Protein AF-A0A973FQ36-F1 (afdb_monomer_lite)

Structure (mmCIF, N/CA/C/O backbone):
data_AF-A0A973FQ36-F1
#
_entry.id   AF-A0A973FQ36-F1
#
loop_
_atom_site.group_PDB
_atom_site.id
_atom_site.type_symbol
_atom_site.label_atom_id
_atom_site.label_alt_id
_atom_site.label_comp_id
_atom_site.label_asym_id
_atom_site.label_entity_id
_atom_site.label_seq_id
_atom_site.pdbx_PDB_ins_code
_atom_site.Cartn_x
_atom_site.Cartn_y
_atom_site.Cartn_z
_atom_site.occupancy
_atom_site.B_iso_or_equiv
_atom_site.auth_seq_id
_atom_site.auth_comp_id
_atom_site.auth_asym_id
_atom_site.auth_atom_id
_atom_site.pdbx_PDB_model_num
ATOM 1 N N . MET A 1 1 ? 43.364 -0.990 -48.666 1.00 49.44 1 MET A N 1
ATOM 2 C CA . MET A 1 1 ? 42.726 -0.394 -47.464 1.00 49.44 1 MET A CA 1
ATOM 3 C C . MET A 1 1 ? 41.211 -0.691 -47.427 1.00 49.44 1 MET A C 1
ATOM 5 O O . MET A 1 1 ? 40.408 0.230 -47.384 1.00 49.44 1 MET A O 1
ATOM 9 N N . GLN A 1 2 ? 40.786 -1.965 -47.469 1.00 61.44 2 GLN A N 1
ATOM 10 C CA . GLN A 1 2 ? 39.356 -2.354 -47.576 1.00 61.44 2 GLN A CA 1
ATOM 11 C C . GLN A 1 2 ? 38.759 -2.988 -46.302 1.00 61.44 2 GLN A C 1
ATOM 13 O O . GLN A 1 2 ? 37.547 -3.163 -46.225 1.00 61.44 2 GLN A O 1
ATOM 18 N N . VAL A 1 3 ? 39.575 -3.281 -45.283 1.00 60.66 3 VAL A N 1
ATOM 19 C CA . VAL A 1 3 ? 39.153 -4.042 -44.084 1.00 60.66 3 VAL A CA 1
ATOM 20 C C . VAL A 1 3 ? 38.551 -3.154 -42.979 1.00 60.66 3 VAL A C 1
ATOM 22 O O . VAL A 1 3 ? 37.820 -3.631 -42.119 1.00 60.66 3 VAL A O 1
ATOM 25 N N . LEU A 1 4 ? 38.775 -1.836 -43.033 1.00 62.28 4 LEU A N 1
ATOM 26 C CA . LEU A 1 4 ? 38.289 -0.889 -42.015 1.00 62.28 4 LEU A CA 1
ATOM 27 C C . LEU A 1 4 ? 36.764 -0.673 -42.064 1.00 62.28 4 LEU A C 1
ATOM 29 O O . LEU A 1 4 ? 36.132 -0.432 -41.040 1.00 62.28 4 LEU A O 1
ATOM 33 N N . ARG A 1 5 ? 36.151 -0.795 -43.248 1.00 70.19 5 ARG A N 1
ATOM 34 C CA . ARG A 1 5 ? 34.705 -0.595 -43.457 1.00 70.19 5 ARG A CA 1
ATOM 35 C C . ARG A 1 5 ? 33.816 -1.698 -42.849 1.00 70.19 5 ARG A C 1
ATOM 37 O O . ARG A 1 5 ? 32.831 -1.340 -42.206 1.00 70.19 5 ARG A O 1
ATOM 44 N N . PRO A 1 6 ? 34.098 -3.006 -43.019 1.00 75.06 6 PRO A N 1
ATOM 45 C CA . PRO A 1 6 ? 33.292 -4.057 -42.391 1.00 75.06 6 PRO A CA 1
ATOM 46 C C . PRO A 1 6 ? 33.462 -4.105 -40.867 1.00 75.06 6 PRO A C 1
ATOM 48 O O . PRO A 1 6 ? 32.481 -4.321 -40.160 1.00 75.06 6 PRO A O 1
ATOM 51 N N . LEU A 1 7 ? 34.666 -3.824 -40.354 1.00 79.00 7 LEU A N 1
ATOM 52 C CA . LEU A 1 7 ? 34.935 -3.805 -38.913 1.00 79.00 7 LEU A CA 1
ATOM 53 C C . LEU A 1 7 ? 34.150 -2.696 -38.196 1.00 79.00 7 LEU A C 1
ATOM 55 O O . LEU A 1 7 ? 33.565 -2.937 -37.143 1.00 79.00 7 LEU A O 1
ATOM 59 N N . ALA A 1 8 ? 34.070 -1.510 -38.808 1.00 82.44 8 ALA A N 1
ATOM 60 C CA . ALA A 1 8 ? 33.257 -0.411 -38.296 1.00 82.44 8 ALA A CA 1
ATOM 61 C C . ALA A 1 8 ? 31.761 -0.767 -38.247 1.00 82.44 8 ALA A C 1
ATOM 63 O O . ALA A 1 8 ? 31.090 -0.445 -37.271 1.00 82.44 8 ALA A O 1
ATOM 64 N N . ARG A 1 9 ? 31.241 -1.486 -39.254 1.00 84.44 9 ARG A N 1
ATOM 65 C CA . ARG A 1 9 ? 29.831 -1.915 -39.283 1.00 84.44 9 ARG A CA 1
ATOM 66 C C . ARG A 1 9 ? 29.499 -2.866 -38.137 1.00 84.44 9 ARG A C 1
ATOM 68 O O . ARG A 1 9 ? 2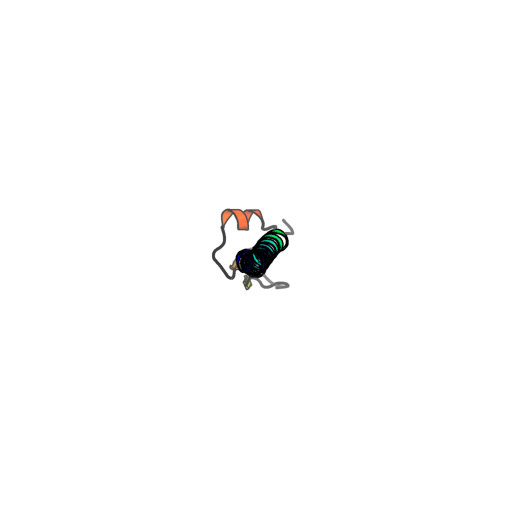8.535 -2.609 -37.421 1.00 84.44 9 ARG A O 1
ATOM 75 N N . ILE A 1 10 ? 30.324 -3.893 -37.922 1.00 90.88 10 ILE A N 1
ATOM 76 C CA . ILE A 1 10 ? 30.152 -4.859 -36.820 1.00 90.88 10 ILE A CA 1
ATOM 77 C C . ILE A 1 10 ? 30.140 -4.136 -35.466 1.00 90.88 10 ILE A C 1
ATOM 79 O O . ILE A 1 10 ? 29.270 -4.378 -34.628 1.00 90.88 10 ILE A O 1
ATOM 83 N N . TRP A 1 11 ? 31.063 -3.192 -35.279 1.00 87.94 11 TRP A N 1
ATOM 84 C CA . TRP A 1 11 ? 31.127 -2.386 -34.063 1.00 87.94 11 TRP A CA 1
ATOM 85 C C . TRP A 1 11 ? 29.883 -1.521 -33.853 1.00 87.94 11 TRP A C 1
ATOM 87 O O . TRP A 1 11 ? 29.332 -1.504 -32.755 1.00 87.94 11 TRP A O 1
ATOM 97 N N . THR A 1 12 ? 29.391 -0.848 -34.897 1.00 92.50 12 THR A N 1
ATOM 98 C CA . THR A 1 12 ? 28.173 -0.027 -34.789 1.00 92.50 12 THR A CA 1
ATOM 99 C C . THR A 1 12 ? 26.927 -0.857 -34.506 1.00 92.50 12 THR A C 1
ATOM 101 O O . THR A 1 12 ? 26.093 -0.431 -33.714 1.00 92.50 12 THR A O 1
ATOM 104 N N . THR A 1 13 ? 26.807 -2.056 -35.088 1.00 94.31 13 THR A N 1
ATOM 105 C CA . THR A 1 13 ? 25.673 -2.948 -34.809 1.00 94.31 13 THR A CA 1
ATOM 106 C C . THR A 1 13 ? 25.694 -3.449 -33.373 1.00 94.31 13 THR A C 1
ATOM 108 O O . THR A 1 13 ? 24.650 -3.482 -32.729 1.00 94.31 13 THR A O 1
ATOM 111 N N . LEU A 1 14 ? 26.879 -3.779 -32.852 1.00 95.06 14 LEU A N 1
ATOM 112 C CA . LEU A 1 14 ? 27.045 -4.218 -31.470 1.00 95.06 14 LEU A CA 1
ATOM 113 C C . LEU A 1 14 ? 26.720 -3.079 -30.499 1.00 95.06 14 LEU A C 1
ATOM 115 O O . LEU A 1 14 ? 25.967 -3.274 -29.550 1.00 95.06 14 LEU A O 1
ATOM 119 N N . LEU A 1 15 ? 27.210 -1.870 -30.780 1.00 95.31 15 LEU A N 1
ATOM 120 C CA . LEU A 1 15 ? 26.925 -0.686 -29.971 1.00 95.31 15 LEU A CA 1
ATOM 121 C C . LEU A 1 15 ? 25.434 -0.316 -29.994 1.00 95.31 15 LEU A C 1
ATOM 123 O O . LEU A 1 15 ? 24.873 -0.001 -28.947 1.00 95.31 15 LEU A O 1
ATO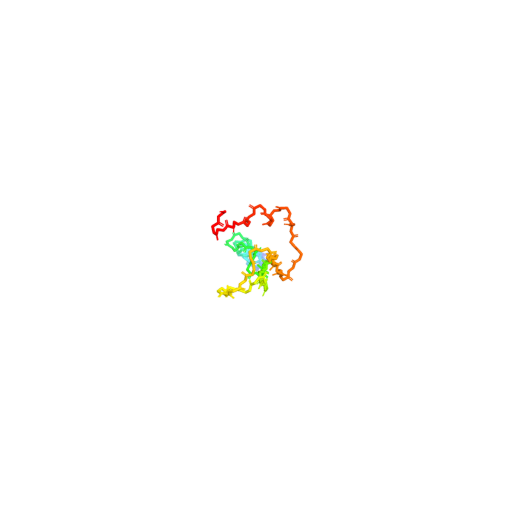M 127 N N . ALA A 1 16 ? 24.778 -0.410 -31.154 1.00 95.44 16 ALA A N 1
ATOM 128 C CA . ALA A 1 16 ? 23.343 -0.168 -31.284 1.00 95.44 16 ALA A CA 1
ATOM 129 C C . ALA A 1 16 ? 22.509 -1.191 -30.497 1.00 95.44 16 ALA A C 1
ATOM 131 O O . ALA A 1 16 ? 21.564 -0.805 -29.813 1.00 95.44 16 ALA A O 1
ATOM 132 N N . LEU A 1 17 ? 22.880 -2.476 -30.538 1.00 96.31 17 LEU A N 1
ATOM 133 C CA . LEU A 1 17 ? 22.231 -3.530 -29.751 1.00 96.31 17 LEU A CA 1
ATOM 134 C C . LEU A 1 17 ? 22.345 -3.259 -28.249 1.00 96.31 17 LEU A C 1
ATOM 136 O O . LEU A 1 17 ? 21.340 -3.288 -27.542 1.00 96.31 17 LEU A O 1
ATOM 140 N N . THR A 1 18 ? 23.546 -2.928 -27.773 1.00 96.81 18 THR A N 1
ATOM 141 C CA . THR A 1 18 ? 23.777 -2.595 -26.362 1.00 96.81 18 THR A CA 1
ATOM 142 C C . THR A 1 18 ? 22.977 -1.363 -25.938 1.00 96.81 18 THR A C 1
ATOM 144 O O . THR A 1 18 ? 22.325 -1.381 -24.896 1.00 96.81 18 THR A O 1
ATOM 147 N N . ALA A 1 19 ? 22.964 -0.310 -26.760 1.00 96.12 19 ALA A N 1
ATOM 148 C CA . ALA A 1 19 ? 22.179 0.893 -26.496 1.00 96.12 19 ALA A CA 1
ATOM 149 C C . ALA A 1 19 ? 20.670 0.600 -26.462 1.00 96.12 19 ALA A C 1
ATOM 151 O O . ALA A 1 19 ? 19.964 1.126 -25.603 1.00 96.12 19 ALA A O 1
ATOM 152 N N . MET A 1 20 ? 20.182 -0.276 -27.344 1.00 96.12 20 MET A N 1
ATOM 153 C CA . MET A 1 20 ? 18.780 -0.689 -27.372 1.00 96.12 20 MET A CA 1
ATOM 154 C C . MET A 1 20 ? 18.390 -1.452 -26.102 1.00 96.12 20 MET A C 1
ATOM 156 O O . MET A 1 20 ? 17.362 -1.145 -25.505 1.00 96.12 20 MET A O 1
ATOM 160 N N . VAL A 1 21 ? 19.223 -2.389 -25.640 1.00 96.44 21 VAL A N 1
ATOM 161 C CA . VAL A 1 21 ? 18.979 -3.133 -24.391 1.00 96.44 21 VAL A CA 1
ATOM 162 C C . VAL A 1 21 ? 18.947 -2.191 -23.185 1.00 96.44 21 VAL A C 1
ATOM 164 O O . VAL A 1 21 ? 18.037 -2.281 -22.361 1.00 96.44 21 VAL A O 1
ATOM 167 N N . LEU A 1 22 ? 19.892 -1.251 -23.100 1.00 95.50 22 LEU A N 1
ATOM 168 C CA . LEU A 1 22 ? 19.919 -0.251 -22.029 1.00 95.50 22 LEU A CA 1
ATOM 169 C C . LEU A 1 22 ? 18.699 0.679 -22.080 1.00 95.50 22 LEU A C 1
ATOM 171 O O . LEU A 1 22 ? 18.101 0.956 -21.043 1.00 95.50 22 LEU A O 1
ATOM 175 N N . GLY A 1 23 ? 18.298 1.118 -23.276 1.00 94.69 23 GLY A N 1
ATOM 176 C CA . GLY A 1 23 ? 17.111 1.948 -23.476 1.00 94.69 23 GLY A CA 1
ATOM 177 C C . GLY A 1 23 ? 15.828 1.237 -23.052 1.00 94.69 23 GLY A C 1
ATOM 178 O O . GLY A 1 23 ? 15.021 1.820 -22.333 1.00 94.69 23 GLY A O 1
ATOM 179 N N . ILE A 1 24 ? 15.674 -0.040 -23.414 1.00 93.31 24 ILE A N 1
ATOM 180 C CA . ILE A 1 24 ? 14.542 -0.865 -22.975 1.00 93.31 24 ILE A CA 1
ATOM 181 C C . ILE A 1 24 ? 14.555 -1.012 -21.451 1.00 93.31 24 ILE A C 1
ATOM 183 O O . ILE A 1 24 ? 13.529 -0.779 -20.823 1.00 93.31 24 ILE A O 1
ATOM 187 N N . GLY A 1 25 ? 15.700 -1.324 -20.836 1.00 90.19 25 GLY A N 1
ATOM 188 C CA . GLY A 1 25 ? 15.808 -1.440 -19.377 1.00 90.19 25 GLY A CA 1
ATOM 189 C C . GLY A 1 25 ? 15.434 -0.147 -18.645 1.00 90.19 25 GLY A C 1
ATOM 190 O O . GLY A 1 25 ? 14.673 -0.178 -17.678 1.00 90.19 25 GLY A O 1
ATOM 191 N N . LEU A 1 26 ? 15.903 1.001 -19.142 1.00 89.00 26 LEU A N 1
ATOM 192 C CA . LEU A 1 26 ? 15.547 2.320 -18.614 1.00 89.00 26 LEU A CA 1
ATOM 193 C C . LEU A 1 26 ? 14.064 2.644 -18.817 1.00 89.00 26 LEU A C 1
ATOM 195 O O . LEU A 1 26 ? 13.435 3.194 -17.916 1.00 89.00 26 LEU A O 1
ATOM 199 N N . MET A 1 27 ? 13.495 2.277 -19.966 1.00 87.50 27 MET A N 1
ATOM 200 C CA . MET A 1 27 ? 12.081 2.488 -20.266 1.00 87.50 27 MET A CA 1
ATOM 201 C C . MET A 1 27 ? 11.185 1.614 -19.388 1.00 87.50 27 MET A C 1
ATOM 203 O O . MET A 1 27 ? 10.224 2.122 -18.824 1.00 87.50 27 MET A O 1
ATOM 207 N N . VAL A 1 28 ? 11.529 0.339 -19.192 1.00 88.06 28 VAL A N 1
ATOM 208 C CA . VAL A 1 28 ? 10.839 -0.561 -18.253 1.00 88.06 28 VAL A CA 1
ATOM 209 C C . VAL A 1 28 ? 10.923 -0.016 -16.831 1.00 88.06 28 VAL A C 1
ATOM 211 O O . VAL A 1 28 ? 9.916 0.025 -16.135 1.00 88.06 28 VAL A O 1
ATOM 214 N N . ARG A 1 29 ? 12.096 0.470 -16.413 1.00 82.19 29 ARG A N 1
ATOM 215 C CA . ARG A 1 29 ? 12.309 1.086 -15.096 1.00 82.19 29 ARG A CA 1
ATOM 216 C C . ARG A 1 29 ? 11.483 2.359 -14.872 1.00 82.19 29 ARG A C 1
ATOM 218 O O . ARG A 1 29 ? 11.213 2.697 -13.718 1.00 82.19 29 ARG A O 1
ATOM 225 N N . TRP A 1 30 ? 11.147 3.066 -15.948 1.00 82.81 30 TRP A N 1
ATOM 226 C CA . TRP A 1 30 ? 10.292 4.253 -15.932 1.00 82.81 30 TRP A CA 1
ATOM 227 C C . TRP A 1 30 ? 8.800 3.911 -15.987 1.00 82.81 30 TRP A C 1
ATOM 229 O O . TRP A 1 30 ? 8.013 4.553 -15.301 1.00 82.81 30 TRP A O 1
ATOM 239 N N . LEU A 1 31 ? 8.409 2.919 -16.794 1.00 81.19 31 LEU A N 1
ATOM 240 C CA . LEU A 1 31 ? 7.008 2.526 -16.976 1.00 81.19 31 LEU A CA 1
ATOM 241 C C . LEU A 1 31 ? 6.478 1.651 -15.838 1.00 81.19 31 LEU A C 1
ATOM 243 O O . LEU A 1 31 ? 5.301 1.746 -15.500 1.00 81.19 31 LEU A O 1
ATOM 247 N N . LEU A 1 32 ? 7.320 0.789 -15.268 1.00 79.50 32 LEU A N 1
ATOM 248 C CA . LEU A 1 32 ? 6.969 -0.005 -14.100 1.00 79.50 32 LEU A CA 1
ATOM 249 C C . LEU A 1 32 ? 7.419 0.757 -12.851 1.00 79.50 32 LEU A C 1
ATOM 251 O O . LEU A 1 32 ? 8.629 0.867 -12.617 1.00 79.50 32 LEU A O 1
ATOM 255 N N . PRO A 1 33 ? 6.495 1.257 -12.011 1.00 71.12 33 PRO A N 1
ATOM 256 C CA . PRO A 1 33 ? 6.868 1.627 -10.659 1.00 71.12 33 PRO A CA 1
ATOM 257 C C . PRO A 1 33 ? 7.415 0.361 -9.990 1.00 71.12 33 PRO A C 1
ATOM 259 O O . PRO A 1 33 ? 6.703 -0.629 -9.829 1.00 71.12 33 PRO A O 1
ATOM 262 N N . ILE A 1 34 ? 8.710 0.352 -9.669 1.00 67.31 34 ILE A N 1
ATOM 263 C CA . ILE A 1 34 ? 9.346 -0.733 -8.911 1.00 67.31 34 ILE A CA 1
ATOM 264 C C . ILE A 1 34 ? 8.755 -0.762 -7.498 1.00 67.31 34 ILE A C 1
ATOM 266 O O . ILE A 1 34 ? 9.263 -0.130 -6.580 1.00 67.31 34 ILE A O 1
ATOM 270 N N . GLY A 1 35 ? 7.641 -1.471 -7.373 1.00 66.31 35 GLY A N 1
ATOM 271 C CA . GLY A 1 35 ? 6.924 -1.780 -6.138 1.00 66.31 35 GLY A CA 1
ATOM 272 C C . GLY A 1 35 ? 6.042 -3.022 -6.292 1.00 66.31 35 GLY A C 1
ATOM 273 O O . GLY A 1 35 ? 5.258 -3.331 -5.408 1.00 66.31 35 GLY A O 1
ATOM 274 N N . LEU A 1 36 ? 6.176 -3.766 -7.401 1.00 65.31 36 LEU A N 1
ATOM 275 C CA . LEU A 1 36 ? 5.374 -4.964 -7.697 1.00 65.31 36 LEU A CA 1
ATOM 276 C C . LEU A 1 36 ? 5.599 -6.125 -6.718 1.00 65.31 36 LEU A C 1
ATOM 278 O O . LEU A 1 36 ? 4.928 -7.149 -6.822 1.00 65.31 36 LEU A O 1
ATOM 282 N N . TRP A 1 37 ? 6.563 -5.989 -5.814 1.00 64.06 37 TRP A N 1
ATOM 283 C CA . TRP A 1 37 ? 6.969 -7.033 -4.880 1.00 64.06 37 TRP A CA 1
ATOM 284 C C . TRP A 1 37 ? 6.946 -6.569 -3.427 1.00 64.06 37 TRP A C 1
ATOM 286 O O . TRP A 1 37 ? 7.262 -7.364 -2.550 1.00 64.06 37 TRP A O 1
ATOM 296 N N . ASP A 1 38 ? 6.584 -5.309 -3.170 1.00 68.81 38 ASP A N 1
ATOM 297 C CA . ASP A 1 38 ? 6.407 -4.826 -1.807 1.00 68.81 38 ASP A CA 1
ATOM 298 C C . ASP A 1 38 ? 4.955 -5.082 -1.410 1.00 68.81 38 ASP A C 1
ATOM 300 O O . ASP A 1 38 ? 4.056 -4.265 -1.627 1.00 68.81 38 ASP A O 1
ATOM 304 N N . THR A 1 39 ? 4.695 -6.284 -0.901 1.00 69.38 39 THR A N 1
ATOM 305 C CA . THR A 1 39 ? 3.474 -6.544 -0.143 1.00 69.38 39 THR A CA 1
ATOM 306 C C . THR A 1 39 ? 3.645 -5.827 1.187 1.00 69.38 39 THR A C 1
ATOM 308 O O . THR A 1 39 ? 4.027 -6.453 2.173 1.00 69.38 39 THR A O 1
ATOM 311 N N . GLY A 1 40 ? 3.463 -4.504 1.180 1.00 77.56 40 GLY A N 1
ATOM 312 C CA . GLY A 1 40 ? 3.640 -3.676 2.366 1.00 77.56 40 GLY A CA 1
ATOM 313 C C . GLY A 1 40 ? 2.829 -4.194 3.556 1.00 77.56 40 GLY A C 1
ATOM 314 O O . GLY A 1 40 ? 1.967 -5.065 3.415 1.00 77.56 40 GLY A O 1
ATOM 315 N N . ALA A 1 41 ? 3.103 -3.643 4.737 1.00 84.44 41 ALA A N 1
ATOM 316 C CA . ALA A 1 41 ? 2.476 -4.072 5.982 1.00 84.44 41 ALA A CA 1
ATOM 317 C C . ALA A 1 41 ? 0.955 -4.269 5.842 1.00 84.44 41 ALA A C 1
ATOM 319 O O . ALA A 1 41 ? 0.214 -3.377 5.422 1.00 84.44 41 ALA A O 1
ATOM 320 N N . SER A 1 42 ? 0.499 -5.465 6.204 1.00 89.25 42 SER A N 1
ATOM 321 C CA . SER A 1 42 ? -0.892 -5.895 6.085 1.00 89.25 42 SER A CA 1
ATOM 322 C C . SER A 1 42 ? -1.469 -6.193 7.464 1.00 89.25 42 SER A C 1
ATOM 324 O O . SER A 1 42 ? -0.735 -6.520 8.396 1.00 89.25 42 SER A O 1
ATOM 326 N N . LEU A 1 43 ? -2.784 -6.051 7.619 1.00 91.88 43 LEU A N 1
ATOM 327 C CA . LEU A 1 43 ? -3.473 -6.419 8.854 1.00 91.88 43 LEU A CA 1
ATOM 328 C C . LEU A 1 43 ? -3.565 -7.949 8.933 1.00 91.88 43 LEU A C 1
ATOM 330 O O . LEU A 1 43 ? -4.154 -8.573 8.052 1.00 91.88 43 LEU A O 1
ATOM 334 N N . SER A 1 44 ? -2.982 -8.549 9.970 1.00 92.62 44 SER A N 1
ATOM 335 C CA . SER A 1 44 ? -2.987 -9.999 10.173 1.00 92.62 44 SER A CA 1
ATOM 336 C C . SER A 1 44 ? -4.178 -10.461 11.004 1.00 92.62 44 SER A C 1
ATOM 338 O O . SER A 1 44 ? -4.753 -11.509 10.709 1.00 92.62 44 SER A O 1
ATOM 340 N N . HIS A 1 45 ? -4.549 -9.707 12.043 1.00 91.69 45 HIS A N 1
ATOM 341 C CA . HIS A 1 45 ? -5.614 -10.109 12.956 1.00 91.69 45 HIS A CA 1
ATOM 342 C C . HIS A 1 45 ? -6.227 -8.922 13.709 1.00 91.69 45 HIS A C 1
ATOM 344 O O . HIS A 1 45 ? -5.560 -7.917 13.961 1.00 91.69 45 HIS A O 1
ATOM 350 N N . THR A 1 46 ? -7.490 -9.072 14.113 1.00 94.75 46 THR A N 1
ATOM 351 C CA . THR A 1 46 ? -8.224 -8.083 14.908 1.00 94.75 46 THR A CA 1
ATOM 352 C C . THR A 1 46 ? -8.932 -8.776 16.062 1.00 94.75 46 THR A C 1
ATOM 354 O O . THR A 1 46 ? -9.553 -9.823 15.876 1.00 94.75 46 THR A O 1
ATOM 357 N N . ILE A 1 47 ? -8.859 -8.187 17.253 1.00 93.06 47 ILE A N 1
ATOM 358 C CA . ILE A 1 47 ? -9.582 -8.644 18.440 1.00 93.06 47 ILE A CA 1
ATOM 359 C C . ILE A 1 47 ? -10.344 -7.446 19.016 1.00 93.06 47 ILE A C 1
ATOM 361 O O . ILE A 1 47 ? -9.699 -6.472 19.394 1.00 93.06 47 ILE A O 1
ATOM 365 N N . PRO A 1 48 ? -11.679 -7.495 19.140 1.00 92.25 48 PRO A N 1
ATOM 366 C CA . PRO A 1 48 ? -12.569 -8.565 18.690 1.00 92.25 48 PRO A CA 1
ATOM 367 C C . PRO A 1 48 ? -12.511 -8.779 17.173 1.00 92.25 48 PRO A C 1
ATOM 369 O O . PRO A 1 48 ? -12.281 -7.836 16.422 1.00 92.25 48 PRO A O 1
ATOM 372 N N . GLY A 1 49 ? -12.723 -10.021 16.737 1.00 92.00 49 GLY A N 1
ATOM 373 C CA . GLY A 1 49 ? -12.824 -10.33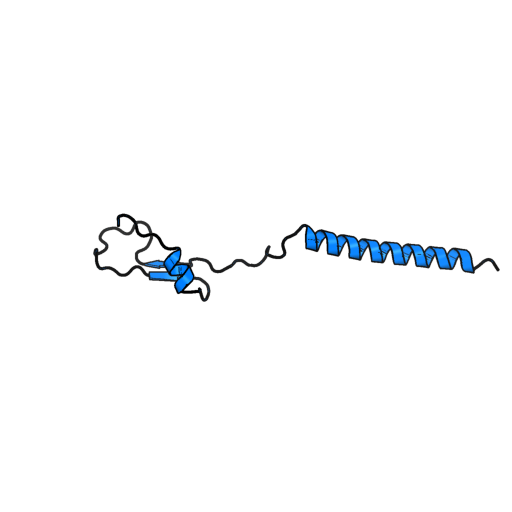2 15.313 1.00 92.00 49 GLY A CA 1
ATOM 374 C C . GLY A 1 49 ? -14.018 -9.630 14.667 1.00 92.00 49 GLY A C 1
ATOM 375 O O . GLY A 1 49 ? -14.970 -9.242 15.350 1.00 92.00 49 GLY A O 1
ATOM 376 N N . ASP A 1 50 ? -13.973 -9.483 13.346 1.00 90.69 50 ASP A N 1
ATOM 377 C CA . ASP A 1 50 ? -15.078 -8.890 12.595 1.00 90.69 50 ASP A CA 1
ATOM 378 C C . ASP A 1 50 ? -16.395 -9.647 12.851 1.00 90.69 50 ASP A C 1
ATOM 380 O O . ASP A 1 50 ? -16.424 -10.878 12.945 1.00 90.69 50 ASP A O 1
ATOM 384 N N . GLY A 1 51 ? -17.484 -8.899 13.028 1.00 89.25 51 GLY A N 1
ATOM 385 C CA . GLY A 1 51 ? -18.803 -9.442 13.358 1.00 89.25 51 GLY A CA 1
ATOM 386 C C . GLY A 1 51 ? -18.954 -10.028 14.770 1.00 89.25 51 GLY A C 1
ATOM 387 O O . GLY A 1 51 ? -19.970 -10.669 15.044 1.00 89.25 51 GLY A O 1
ATOM 388 N N . ALA A 1 52 ? -17.993 -9.832 15.681 1.00 91.06 52 ALA A N 1
ATOM 389 C CA . ALA A 1 52 ? -18.117 -10.318 17.053 1.00 91.06 52 ALA A CA 1
ATOM 390 C C . ALA A 1 52 ? -19.320 -9.687 17.782 1.00 91.06 52 ALA A C 1
ATOM 392 O O . ALA A 1 52 ? -19.432 -8.470 17.924 1.00 91.06 52 ALA A O 1
ATOM 393 N N . THR A 1 53 ? -20.210 -10.533 18.302 1.00 92.38 53 THR A N 1
ATOM 394 C CA . THR A 1 53 ? -21.365 -10.124 19.116 1.00 92.38 53 THR A CA 1
ATOM 395 C C . THR A 1 53 ? -21.116 -10.373 20.600 1.00 92.38 53 THR A C 1
ATOM 397 O O . THR A 1 53 ? -20.354 -11.269 20.957 1.00 92.38 53 THR A O 1
ATOM 400 N N . GLY A 1 54 ? -21.798 -9.637 21.483 1.00 90.31 54 GLY A N 1
ATOM 401 C CA . GLY A 1 54 ? -21.650 -9.823 22.935 1.00 90.31 54 GLY A CA 1
ATOM 402 C C . GLY A 1 54 ? -20.306 -9.336 23.488 1.00 90.31 54 GLY A C 1
ATOM 403 O O . GLY A 1 54 ? -19.926 -9.696 24.600 1.00 90.31 54 GLY A O 1
ATOM 404 N N . VAL A 1 55 ? -19.590 -8.517 22.716 1.00 90.50 55 VAL A N 1
ATOM 405 C CA . VAL A 1 55 ? -18.373 -7.831 23.149 1.00 90.50 55 VAL A CA 1
ATOM 406 C C . VAL A 1 55 ? -18.736 -6.794 24.210 1.00 90.50 55 VAL A C 1
ATOM 408 O O . VAL A 1 55 ? -19.695 -6.036 24.056 1.00 90.50 55 VAL A O 1
ATOM 411 N N . LEU A 1 56 ? -17.969 -6.754 25.299 1.00 90.81 56 LEU A N 1
ATOM 412 C CA . LEU A 1 56 ? -18.161 -5.757 26.347 1.00 90.81 56 LEU A CA 1
ATOM 413 C C . LEU A 1 56 ? -17.804 -4.362 25.797 1.00 90.81 56 LEU A C 1
ATOM 415 O O . LEU A 1 56 ? -16.770 -4.226 25.151 1.00 90.81 56 LEU A O 1
ATOM 419 N N . PRO A 1 57 ? -18.562 -3.295 26.109 1.00 85.88 57 PRO A N 1
ATOM 420 C CA . PRO A 1 57 ? -18.251 -1.943 25.619 1.00 85.88 57 PRO A CA 1
ATOM 421 C C . PRO A 1 57 ? -16.863 -1.421 26.025 1.00 85.88 57 PRO A C 1
ATOM 423 O O . PRO A 1 57 ? -16.305 -0.550 25.374 1.00 85.88 57 PRO A O 1
ATOM 426 N N . GLN A 1 58 ? -16.306 -1.961 27.109 1.00 88.50 58 GLN A N 1
ATOM 427 C CA . GLN A 1 58 ? -14.970 -1.646 27.627 1.00 88.50 58 GLN A CA 1
ATOM 428 C C . GLN A 1 58 ? -13.861 -2.568 27.087 1.00 88.50 58 GLN A C 1
ATOM 430 O O . GLN A 1 58 ? -12.731 -2.524 27.571 1.00 88.50 58 GLN A O 1
ATOM 435 N N . SER A 1 59 ? -14.174 -3.457 26.141 1.00 89.25 59 SER A N 1
ATOM 436 C CA . SER A 1 59 ? -13.178 -4.319 25.511 1.00 89.25 59 SER A CA 1
ATOM 437 C C . SER A 1 59 ? -12.182 -3.490 24.701 1.00 89.25 59 SER A C 1
ATOM 439 O O . SER A 1 59 ? -12.549 -2.565 23.984 1.00 89.25 59 SER A O 1
ATOM 441 N N . VAL A 1 60 ? -10.904 -3.848 24.806 1.00 90.44 60 VAL A N 1
ATOM 442 C CA . VAL A 1 60 ? -9.829 -3.202 24.050 1.00 90.44 60 VAL A CA 1
ATOM 443 C C . VAL A 1 60 ? -9.808 -3.754 22.628 1.00 90.44 60 VAL A C 1
ATOM 445 O O . VAL A 1 60 ? -9.778 -4.971 22.447 1.00 90.44 60 VAL A O 1
ATOM 448 N N . LEU A 1 61 ? -9.784 -2.860 21.636 1.00 90.38 61 LEU A N 1
ATOM 449 C CA . LEU A 1 61 ? -9.540 -3.214 20.241 1.00 90.38 61 LEU A CA 1
ATOM 450 C C . LEU A 1 61 ? -8.035 -3.408 20.012 1.00 90.38 61 LEU A C 1
ATOM 452 O O . LEU A 1 61 ? -7.240 -2.492 20.233 1.00 90.38 61 LEU A O 1
ATOM 456 N N . VAL A 1 62 ? -7.648 -4.596 19.557 1.00 92.81 62 VAL A N 1
ATOM 457 C CA . VAL A 1 62 ? -6.273 -4.966 19.215 1.00 92.81 62 VAL A CA 1
ATOM 458 C C . VAL A 1 62 ? -6.198 -5.230 17.718 1.00 92.81 62 VAL A C 1
ATOM 460 O O . VAL A 1 62 ? -6.964 -6.033 17.193 1.00 92.81 62 VAL A O 1
ATOM 463 N N . LEU A 1 63 ? -5.267 -4.553 17.047 1.00 92.81 63 LEU A N 1
ATOM 464 C CA . LEU A 1 63 ? -4.954 -4.725 15.630 1.00 92.81 63 LEU A CA 1
ATOM 465 C C . LEU A 1 63 ? -3.519 -5.235 15.522 1.00 92.81 63 LEU A C 1
ATOM 467 O O . LEU A 1 63 ? -2.582 -4.562 15.963 1.00 92.81 63 LEU A O 1
ATOM 471 N N . GLU A 1 64 ? -3.354 -6.419 14.951 1.00 93.81 64 GLU A N 1
ATOM 472 C CA . GLU A 1 64 ? -2.055 -7.021 14.683 1.00 93.81 64 GLU A CA 1
ATOM 473 C C . GLU A 1 64 ? -1.723 -6.861 13.203 1.00 93.81 64 GLU A C 1
ATOM 475 O O . GLU A 1 64 ? -2.556 -7.114 12.333 1.00 93.81 64 GLU A O 1
ATOM 480 N N . PHE A 1 65 ? -0.500 -6.422 12.921 1.00 93.88 65 PHE A N 1
ATOM 481 C CA . PHE A 1 65 ? 0.005 -6.226 11.567 1.00 93.88 65 PHE A CA 1
ATOM 482 C C . PHE A 1 65 ? 1.133 -7.214 11.285 1.00 93.88 65 PHE A C 1
ATOM 484 O O . PHE A 1 65 ? 1.848 -7.630 12.199 1.00 93.88 65 PHE A O 1
ATOM 491 N N . SER A 1 66 ? 1.326 -7.547 10.010 1.00 93.19 66 SER A N 1
ATOM 492 C CA . SER A 1 66 ? 2.383 -8.453 9.556 1.00 93.19 66 SER A CA 1
ATOM 493 C C . SER A 1 66 ? 3.790 -7.920 9.831 1.00 93.19 66 SER A C 1
ATOM 495 O O . SER A 1 66 ? 4.734 -8.702 9.903 1.00 93.19 66 SER A O 1
ATOM 497 N N . GLU A 1 67 ? 3.937 -6.602 9.986 1.00 91.19 67 GLU A N 1
ATOM 498 C CA . GLU A 1 67 ? 5.216 -5.921 10.173 1.00 91.19 67 GLU A CA 1
ATOM 499 C C . GLU A 1 67 ? 5.104 -4.728 11.133 1.00 91.19 67 GLU A C 1
ATOM 501 O O . GLU A 1 67 ? 4.016 -4.299 11.528 1.00 91.19 67 GLU A O 1
ATOM 506 N N . ALA A 1 68 ? 6.257 -4.176 11.519 1.00 90.75 68 ALA A N 1
ATOM 507 C CA . ALA A 1 68 ? 6.321 -3.015 12.394 1.00 90.75 68 ALA A CA 1
ATOM 508 C C . ALA A 1 68 ? 5.727 -1.767 11.717 1.00 90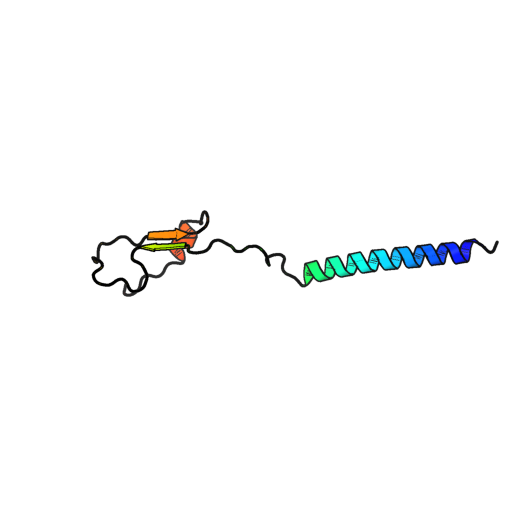.75 68 ALA A C 1
ATOM 510 O O . ALA A 1 68 ? 6.256 -1.257 10.733 1.00 90.75 68 ALA A O 1
ATOM 511 N N . MET A 1 69 ? 4.658 -1.234 12.309 1.00 92.62 69 MET A N 1
ATOM 512 C CA . MET A 1 69 ? 3.962 -0.040 11.831 1.00 92.62 69 MET A CA 1
ATOM 513 C C . MET A 1 69 ? 4.362 1.225 12.596 1.00 92.62 69 MET A C 1
ATOM 515 O O . MET A 1 69 ? 4.644 1.197 13.799 1.00 92.62 69 MET A O 1
ATOM 519 N N . ASN A 1 70 ? 4.292 2.380 11.927 1.00 93.75 70 ASN A N 1
ATOM 520 C CA . ASN A 1 70 ? 4.326 3.669 12.615 1.00 93.75 70 ASN A CA 1
ATOM 521 C C . ASN A 1 70 ? 3.035 3.842 13.426 1.00 93.75 70 ASN A C 1
ATOM 523 O O . ASN A 1 70 ? 1.968 4.091 12.861 1.00 93.75 70 ASN A O 1
ATOM 527 N N . ARG A 1 71 ? 3.138 3.737 14.755 1.00 91.25 71 ARG A N 1
ATOM 528 C CA . ARG A 1 71 ? 1.975 3.792 15.653 1.00 91.25 71 ARG A CA 1
ATOM 529 C C . ARG A 1 71 ? 1.173 5.083 15.517 1.00 91.25 71 ARG A C 1
ATOM 531 O O . ARG A 1 71 ? -0.041 5.002 15.407 1.00 91.25 71 ARG A O 1
ATOM 538 N N . ALA A 1 72 ? 1.832 6.240 15.470 1.00 94.00 72 ALA A N 1
ATOM 539 C CA . ALA A 1 72 ? 1.145 7.530 15.405 1.00 94.00 72 ALA A CA 1
ATOM 540 C C . ALA A 1 72 ? 0.356 7.690 14.097 1.00 94.00 72 ALA A C 1
ATOM 542 O O . ALA A 1 72 ? -0.810 8.073 14.120 1.00 94.00 72 ALA A O 1
ATOM 543 N N . ALA A 1 73 ? 0.970 7.334 12.964 1.00 93.38 73 ALA A N 1
ATOM 544 C CA . ALA A 1 73 ? 0.299 7.376 11.666 1.00 93.38 73 ALA A CA 1
ATOM 545 C C . ALA A 1 73 ? -0.855 6.363 11.583 1.00 93.38 73 ALA A C 1
ATOM 547 O O . ALA A 1 73 ? -1.919 6.682 11.065 1.00 93.38 73 ALA A O 1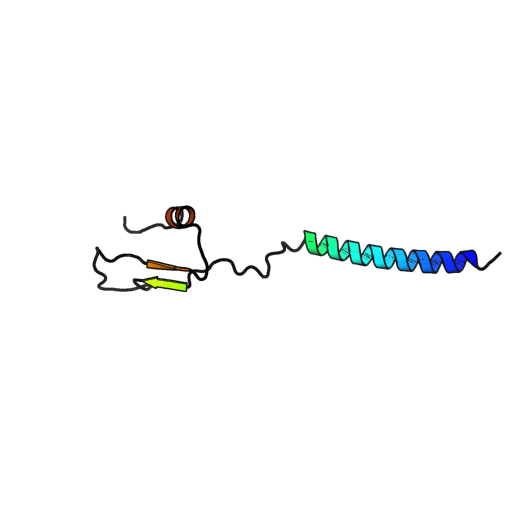
ATOM 548 N N . THR A 1 74 ? -0.661 5.165 12.141 1.00 92.62 74 THR A N 1
ATOM 549 C CA . THR A 1 74 ? -1.686 4.110 12.148 1.00 92.62 74 THR A CA 1
ATOM 550 C C . THR A 1 74 ? -2.885 4.517 12.997 1.00 92.62 74 THR A C 1
ATOM 552 O O . THR A 1 74 ? -4.017 4.404 12.550 1.00 92.62 74 THR A O 1
ATOM 555 N N . GLN A 1 75 ? -2.649 5.049 14.198 1.00 92.06 75 GLN A N 1
ATOM 556 C CA . GLN A 1 75 ? -3.711 5.530 15.084 1.00 92.06 75 GLN A CA 1
ATOM 557 C C . GLN A 1 75 ? -4.510 6.677 14.465 1.00 92.06 75 GLN A C 1
ATOM 559 O O . GLN A 1 75 ? -5.725 6.704 14.610 1.00 92.06 75 GLN A O 1
ATOM 564 N N . ALA A 1 76 ? -3.852 7.589 13.745 1.00 93.12 76 ALA A N 1
ATOM 565 C CA . ALA A 1 76 ? -4.528 8.681 13.046 1.00 93.12 76 ALA A CA 1
ATOM 566 C C . ALA A 1 76 ? -5.405 8.210 11.870 1.00 93.12 76 ALA A C 1
ATOM 568 O O . ALA A 1 76 ? -6.298 8.941 11.453 1.00 93.12 76 ALA A O 1
ATOM 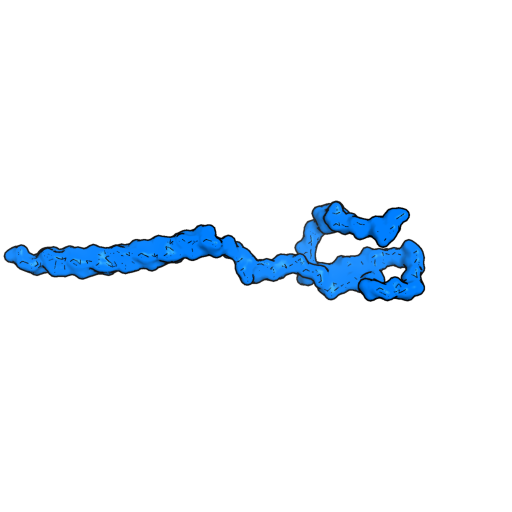569 N N . ALA A 1 77 ? -5.145 7.017 11.330 1.00 92.69 77 ALA A N 1
ATOM 570 C CA . ALA A 1 77 ? -5.891 6.441 10.216 1.00 92.69 77 ALA A CA 1
ATOM 571 C C . ALA A 1 77 ? -7.068 5.547 10.654 1.00 92.69 77 ALA A C 1
ATOM 573 O O . ALA A 1 77 ? -7.847 5.123 9.804 1.00 92.69 77 ALA A O 1
ATOM 574 N N . ILE A 1 78 ? -7.190 5.231 11.948 1.00 91.44 78 ILE A N 1
ATOM 575 C CA . ILE A 1 78 ? -8.265 4.384 12.478 1.00 91.44 78 ILE A CA 1
ATOM 576 C C . ILE A 1 78 ? -9.481 5.248 12.820 1.00 91.44 78 ILE A C 1
ATOM 578 O O . ILE A 1 78 ? -9.377 6.214 13.572 1.00 91.44 78 ILE A O 1
ATOM 582 N N . GLU A 1 79 ? -10.646 4.841 12.322 1.00 91.00 79 GLU A N 1
ATOM 583 C CA . GLU A 1 79 ? -11.947 5.415 12.663 1.00 91.00 79 GLU A CA 1
ATOM 584 C C . GLU A 1 79 ? -12.760 4.403 13.486 1.00 91.00 79 GLU A C 1
ATOM 586 O O . GLU A 1 79 ? -12.789 3.214 13.168 1.00 91.00 79 GLU A O 1
ATOM 591 N N . LEU A 1 80 ? -13.402 4.867 14.562 1.00 86.94 80 LEU A N 1
ATOM 592 C CA . LEU A 1 80 ? -14.296 4.060 15.396 1.00 86.94 80 LEU A CA 1
ATOM 593 C C . LEU A 1 80 ? -15.733 4.544 15.187 1.00 86.94 80 LEU A C 1
ATOM 595 O O . LEU A 1 80 ? -16.017 5.732 15.325 1.00 86.94 80 LEU A O 1
ATOM 599 N N . THR A 1 81 ? -16.639 3.625 14.853 1.00 85.62 81 THR A N 1
ATOM 600 C CA . THR A 1 81 ? -18.053 3.929 14.597 1.00 85.62 81 THR A CA 1
ATOM 601 C C . THR A 1 81 ? -18.944 2.860 15.239 1.00 85.62 81 THR A C 1
ATOM 603 O O . THR A 1 81 ? -18.657 1.674 15.063 1.00 85.62 81 THR A O 1
ATOM 606 N N . PRO A 1 82 ? -20.051 3.223 15.922 1.00 68.94 82 PRO A N 1
ATOM 607 C CA . PRO A 1 82 ? -20.492 4.580 16.275 1.00 68.94 82 PRO A CA 1
ATOM 608 C C . PRO A 1 82 ? -19.597 5.211 17.356 1.00 68.94 82 PRO A C 1
ATOM 610 O O . PRO A 1 82 ? -19.051 4.493 18.190 1.00 68.94 82 PRO A O 1
ATOM 613 N N . ALA A 1 83 ? -19.423 6.534 17.293 1.00 57.06 83 ALA A N 1
ATOM 614 C CA . ALA A 1 83 ? -18.598 7.300 18.233 1.00 57.06 83 ALA A CA 1
ATOM 615 C C . ALA A 1 83 ? -19.205 7.374 19.643 1.00 57.06 83 ALA A C 1
ATOM 617 O O . ALA A 1 83 ? -20.455 7.410 19.744 1.00 57.06 83 ALA A O 1
#

Sequence (83 aa):
MQVLRPLARIWTTLLALTAMVLGIGLMVRWLLPIGLWDTGASLSHTIPGDGATGVLPQSVLVLEFSEAMNRAATQAAIELTPA

Foldseek 3Di:
DPPVVVVVVVVVVVVVVVVVVVVVVVVCPVVDVPCPPCPDKDWDAWVVGPPDPPDDPPDDIDTDIPDDDDPVVVVVPDDDPPD

Radius of gyration: 28.91 Å; chains: 1; bounding box: 64×19×75 Å

pLDDT: mean 86.0, std 10.89, range [49.44, 96.81]

Secondary structure (DSSP, 8-state):
--SHHHHHHHHHHHHHHHHHHHHHHHHHHHHS-S-TT-----EEEEESPTT--S--TTPPPEEEESS---HHHHHHH---S--